Protein AF-A0A183J9X0-F1 (afdb_monomer)

Foldseek 3Di:
DPDDPPPDPDPSNVVQQVQCPPPPNPSDDDDPPQVVDPPDDLQCPVPSPDDDDDDDDDDDDDDPPDDDPDPDDDDDFDKDKDWDDDRPVRTDIDIDDTRDD

Structure (mmCIF, N/CA/C/O backbone):
data_AF-A0A183J9X0-F1
#
_entry.id   AF-A0A183J9X0-F1
#
loop_
_atom_site.group_PDB
_atom_site.id
_atom_site.type_symbol
_atom_site.label_atom_id
_atom_site.label_alt_id
_atom_site.label_comp_id
_atom_site.label_asym_id
_atom_site.label_entity_id
_atom_site.label_seq_id
_atom_site.pdbx_PDB_ins_code
_atom_site.Cartn_x
_atom_site.Cartn_y
_atom_site.Cartn_z
_atom_site.occupancy
_atom_site.B_iso_or_equiv
_atom_site.auth_seq_id
_atom_site.auth_comp_id
_atom_site.auth_asym_id
_atom_site.auth_atom_id
_atom_site.pdbx_PDB_model_num
ATOM 1 N N . MET A 1 1 ? -9.038 14.524 10.210 1.00 47.50 1 MET A N 1
ATOM 2 C CA . MET A 1 1 ? -8.850 14.911 8.796 1.00 47.50 1 MET A CA 1
ATOM 3 C C . MET A 1 1 ? -7.365 14.756 8.505 1.00 47.50 1 MET A C 1
ATOM 5 O O . MET A 1 1 ? -6.585 15.370 9.219 1.00 47.50 1 MET A O 1
ATOM 9 N N . LEU A 1 2 ? -6.955 13.863 7.598 1.00 54.50 2 LEU A N 1
ATOM 10 C CA . LEU A 1 2 ? -5.543 13.780 7.204 1.00 54.50 2 LEU A CA 1
ATOM 11 C C . LEU A 1 2 ? -5.290 14.955 6.258 1.00 54.50 2 LEU A C 1
ATOM 13 O O . LEU A 1 2 ? -5.761 14.946 5.125 1.00 54.50 2 LEU A O 1
ATOM 17 N N . LEU A 1 3 ? -4.648 16.006 6.763 1.00 56.50 3 LEU A N 1
ATOM 18 C CA . LEU A 1 3 ? -4.256 17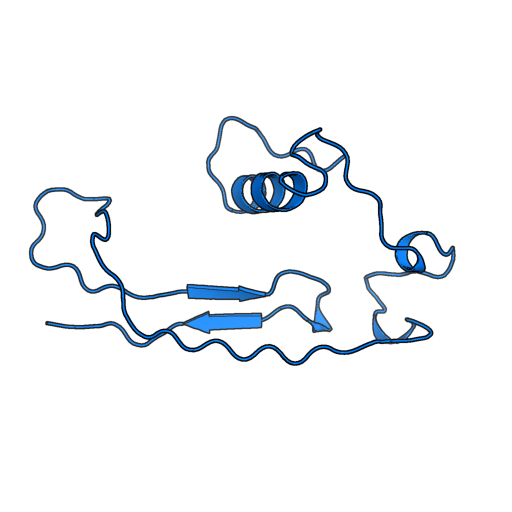.152 5.953 1.00 56.50 3 LEU A CA 1
ATOM 19 C C . LEU A 1 3 ? -2.959 16.784 5.234 1.00 56.50 3 LEU A C 1
ATOM 21 O O . LEU A 1 3 ? -1.892 16.774 5.840 1.00 56.50 3 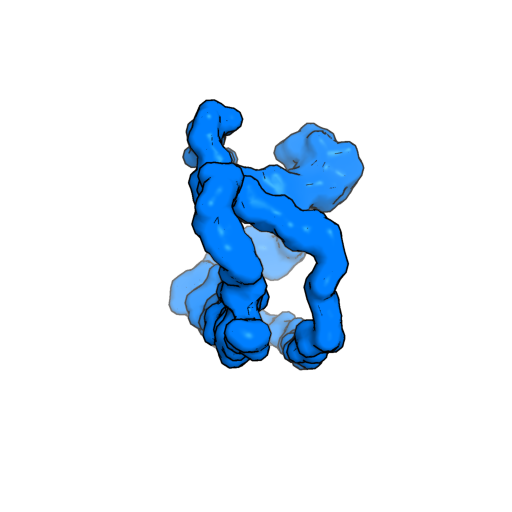LEU A O 1
ATOM 25 N N . ALA A 1 4 ? -3.064 16.445 3.954 1.00 61.47 4 ALA A N 1
ATOM 26 C CA . ALA A 1 4 ? -1.920 16.400 3.056 1.00 61.47 4 ALA A CA 1
ATOM 27 C C . ALA A 1 4 ? -1.964 17.667 2.189 1.00 61.47 4 ALA A C 1
ATOM 29 O O . ALA A 1 4 ? -3.028 18.048 1.696 1.00 61.47 4 ALA A O 1
ATOM 30 N N . ASN A 1 5 ? -0.830 18.350 2.025 1.00 58.84 5 ASN A N 1
ATOM 31 C CA . ASN A 1 5 ? -0.759 19.565 1.216 1.00 58.84 5 ASN A CA 1
ATOM 32 C C . ASN A 1 5 ? -1.016 19.219 -0.259 1.00 58.84 5 ASN A C 1
ATOM 34 O O . ASN A 1 5 ? -0.143 18.656 -0.912 1.00 58.84 5 ASN A O 1
ATOM 38 N N . GLY A 1 6 ? -2.190 19.596 -0.790 1.00 59.94 6 GLY A N 1
ATOM 39 C CA . GLY A 1 6 ? -2.675 19.339 -2.166 1.00 59.94 6 GLY A CA 1
ATOM 40 C C . GLY A 1 6 ? -1.732 19.709 -3.316 1.00 59.94 6 GLY A C 1
ATOM 41 O O . GLY A 1 6 ? -1.975 19.335 -4.458 1.00 59.94 6 GLY A O 1
ATOM 42 N N . LEU A 1 7 ? -0.672 20.457 -3.018 1.00 64.81 7 LEU A N 1
ATOM 43 C CA . LEU A 1 7 ? 0.263 21.033 -3.977 1.00 64.81 7 LEU A CA 1
ATOM 44 C C . LEU A 1 7 ? 1.496 20.152 -4.228 1.00 64.81 7 LEU A C 1
ATOM 46 O O . LEU A 1 7 ? 2.162 20.328 -5.245 1.00 64.81 7 LEU A O 1
ATOM 50 N N . PHE A 1 8 ? 1.802 19.198 -3.341 1.00 64.25 8 PHE A N 1
ATOM 51 C CA . PHE A 1 8 ? 2.960 18.315 -3.484 1.00 64.25 8 PHE A CA 1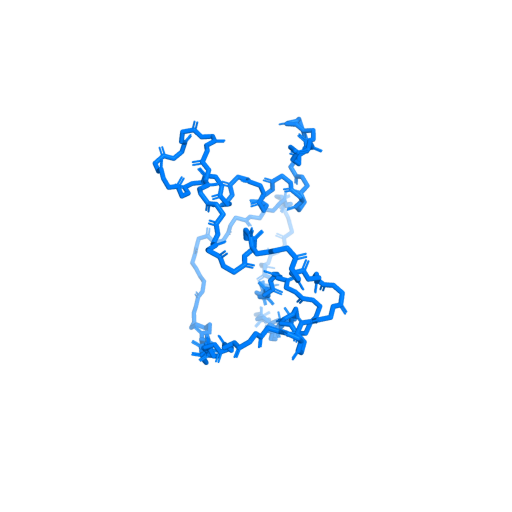
ATOM 52 C C . PHE A 1 8 ? 2.510 16.891 -3.813 1.00 64.25 8 PHE A C 1
ATOM 54 O O . PHE A 1 8 ? 1.717 16.289 -3.094 1.00 64.25 8 PHE A O 1
ATOM 61 N N . GLN A 1 9 ? 3.038 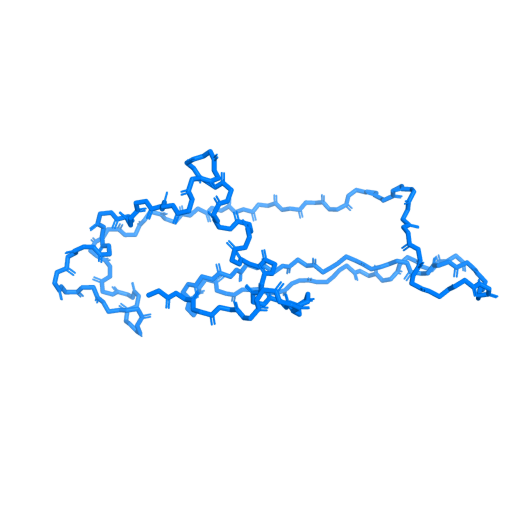16.332 -4.906 1.00 70.19 9 GLN A N 1
ATOM 62 C CA . GLN A 1 9 ? 2.818 14.930 -5.283 1.00 70.19 9 GLN A CA 1
ATOM 63 C C . GLN A 1 9 ? 3.707 13.984 -4.466 1.00 70.19 9 GLN A C 1
ATOM 65 O O . GLN A 1 9 ? 4.488 13.203 -5.012 1.00 70.19 9 GLN A O 1
ATOM 70 N N . ASP A 1 10 ? 3.616 14.081 -3.144 1.00 84.19 10 ASP A N 1
ATOM 71 C CA . ASP A 1 10 ? 4.306 13.177 -2.236 1.00 84.19 10 ASP A CA 1
ATOM 72 C C . ASP A 1 10 ? 3.526 11.861 -2.045 1.00 84.19 10 ASP A C 1
ATOM 74 O O . ASP A 1 10 ? 2.393 11.686 -2.508 1.00 84.19 10 ASP A O 1
ATOM 78 N N . LYS A 1 11 ? 4.161 10.896 -1.375 1.00 87.62 11 LYS A N 1
ATOM 79 C CA . LYS A 1 11 ? 3.562 9.587 -1.081 1.00 87.62 11 LYS A CA 1
ATOM 80 C C . LYS A 1 11 ? 2.258 9.720 -0.283 1.00 87.62 11 LYS A C 1
ATOM 82 O O . LYS A 1 11 ? 1.316 8.973 -0.530 1.00 87.62 11 LYS A O 1
ATOM 87 N N . TYR A 1 12 ? 2.177 10.674 0.645 1.00 87.25 12 TYR A N 1
ATOM 88 C CA . TYR A 1 12 ? 0.989 10.874 1.474 1.00 87.25 12 TYR A CA 1
ATOM 89 C C . TYR A 1 12 ? -0.202 11.358 0.647 1.00 87.25 12 TYR A C 1
ATOM 91 O O . TYR A 1 12 ? -1.311 10.860 0.835 1.00 87.25 12 TYR A O 1
ATOM 99 N N . MET A 1 13 ? 0.023 12.265 -0.305 1.00 89.81 13 MET A N 1
ATOM 100 C CA . MET A 1 13 ? -1.003 12.723 -1.235 1.00 89.81 13 MET A CA 1
ATOM 101 C C . MET A 1 13 ? -1.492 11.588 -2.136 1.00 89.81 13 MET A C 1
ATOM 103 O O . MET A 1 13 ? -2.698 11.435 -2.304 1.00 89.81 13 MET A O 1
ATOM 107 N N . GLN A 1 14 ? -0.585 10.758 -2.663 1.00 90.50 14 GLN A N 1
ATOM 108 C CA . GLN A 1 14 ? -0.952 9.597 -3.487 1.00 90.50 14 GLN A CA 1
ATOM 109 C C . GLN A 1 14 ? -1.832 8.608 -2.706 1.00 90.50 14 GLN A C 1
ATOM 111 O O . GLN A 1 14 ? -2.868 8.170 -3.207 1.00 90.50 14 GLN A O 1
ATOM 116 N N . LEU A 1 15 ? -1.472 8.313 -1.450 1.00 92.25 15 LEU A N 1
ATOM 117 C CA . LEU A 1 15 ? -2.273 7.461 -0.564 1.00 92.25 15 LEU A CA 1
ATOM 118 C C . LEU A 1 15 ? -3.634 8.087 -0.242 1.00 92.25 15 LEU A C 1
ATOM 120 O O . LEU A 1 15 ? -4.653 7.398 -0.257 1.00 92.25 15 LEU A O 1
ATOM 124 N N . ASN A 1 16 ? -3.665 9.391 0.032 1.00 91.81 16 ASN A N 1
ATOM 125 C CA . ASN A 1 16 ? -4.895 10.109 0.337 1.00 91.81 16 ASN A CA 1
ATOM 126 C C . ASN A 1 16 ? -5.853 10.114 -0.864 1.00 91.81 16 ASN A C 1
ATOM 128 O O . ASN A 1 16 ? -7.028 9.788 -0.710 1.00 91.81 16 ASN A O 1
ATOM 132 N N . GLN A 1 17 ? -5.339 10.412 -2.060 1.00 91.31 17 GLN A N 1
ATOM 133 C CA . GLN A 1 17 ? -6.093 10.346 -3.311 1.00 91.31 17 GLN A CA 1
ATOM 134 C C . GLN A 1 17 ? -6.639 8.936 -3.541 1.00 91.31 17 GLN A C 1
ATOM 136 O O . GLN A 1 17 ? -7.845 8.785 -3.700 1.00 91.31 17 GLN A O 1
ATOM 141 N N . GLY A 1 18 ? -5.790 7.903 -3.466 1.00 91.81 18 GLY A N 1
ATOM 142 C CA . GLY A 1 18 ? -6.211 6.509 -3.630 1.00 91.81 18 GLY A CA 1
ATOM 143 C C . GLY A 1 18 ? -7.300 6.088 -2.639 1.00 91.81 18 GLY A C 1
ATOM 144 O O . GLY A 1 18 ? -8.291 5.480 -3.035 1.00 91.81 18 GLY A O 1
ATOM 145 N N . ARG A 1 19 ? -7.174 6.475 -1.362 1.00 91.94 19 ARG A N 1
ATOM 146 C CA . ARG A 1 19 ? -8.181 6.194 -0.327 1.00 91.94 19 ARG A CA 1
ATOM 147 C C . ARG A 1 19 ? -9.527 6.844 -0.641 1.00 91.94 19 ARG A C 1
ATOM 149 O O . ARG A 1 19 ? -10.558 6.195 -0.493 1.00 91.94 19 ARG A O 1
ATOM 156 N N . PHE A 1 20 ? -9.525 8.112 -1.044 1.00 93.75 20 PHE A N 1
ATOM 157 C CA . PHE A 1 20 ? -10.750 8.867 -1.305 1.00 93.75 20 PHE A CA 1
ATOM 158 C C . PHE A 1 20 ? -11.371 8.603 -2.680 1.00 93.75 20 PHE A C 1
ATOM 160 O O . PHE A 1 20 ? -12.462 9.103 -2.919 1.00 93.75 20 PHE A O 1
ATOM 167 N N . LEU A 1 21 ? -10.759 7.779 -3.543 1.00 94.12 21 LEU A N 1
ATOM 168 C CA . LEU A 1 21 ? -11.449 7.212 -4.714 1.00 94.12 21 LEU A CA 1
ATOM 169 C C . LEU A 1 21 ? -12.603 6.284 -4.307 1.00 94.12 21 LEU A C 1
ATOM 171 O O . LEU A 1 21 ? -13.563 6.124 -5.064 1.00 94.12 21 LEU A O 1
ATOM 175 N N . ALA A 1 22 ? -12.535 5.688 -3.112 1.00 92.69 22 ALA A N 1
ATOM 176 C CA . ALA A 1 22 ? -13.655 4.946 -2.554 1.00 92.69 22 ALA A CA 1
ATOM 177 C C . ALA A 1 22 ? -14.882 5.858 -2.383 1.00 92.69 22 ALA A C 1
ATOM 179 O O . ALA A 1 22 ? -14.761 7.071 -2.221 1.00 92.69 22 ALA A O 1
ATOM 180 N N . ASN A 1 23 ? -16.076 5.260 -2.407 1.00 93.19 23 ASN A N 1
ATOM 181 C CA . ASN A 1 23 ? -17.341 5.995 -2.314 1.00 93.19 23 ASN A CA 1
ATOM 182 C C . ASN A 1 23 ? -17.504 7.078 -3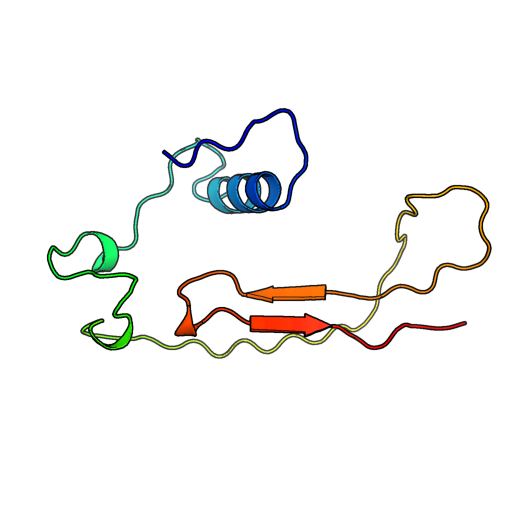.407 1.00 93.19 23 ASN A C 1
ATOM 184 O O . ASN A 1 23 ? -18.055 8.153 -3.173 1.00 93.19 23 ASN A O 1
ATOM 188 N N . GLY A 1 24 ? -16.978 6.809 -4.607 1.00 92.94 24 GLY A N 1
ATOM 189 C CA . GLY A 1 24 ? -17.160 7.668 -5.777 1.00 92.94 24 GLY A CA 1
ATOM 190 C C . GLY A 1 24 ? -16.399 8.994 -5.737 1.00 92.94 24 GLY A C 1
ATOM 191 O O . GLY A 1 24 ? -16.783 9.916 -6.450 1.00 92.94 24 GLY A O 1
ATOM 192 N N . GLY A 1 25 ? -15.347 9.135 -4.924 1.00 92.94 25 GLY A N 1
ATOM 193 C CA . GLY A 1 25 ? -14.554 10.368 -4.937 1.00 92.94 25 GLY A CA 1
ATOM 194 C C . GLY A 1 25 ? -15.149 11.529 -4.139 1.00 92.94 25 GLY A C 1
ATOM 195 O O . GLY A 1 25 ? -14.650 12.645 -4.245 1.00 92.94 25 GLY A O 1
ATOM 196 N N . CYS A 1 26 ? -16.204 11.315 -3.344 1.00 92.88 26 CYS A N 1
ATOM 197 C CA . CYS A 1 26 ? -16.961 12.405 -2.709 1.00 92.88 26 CYS A CA 1
ATOM 198 C C . CYS A 1 26 ? -16.239 13.102 -1.537 1.00 92.88 26 CYS A C 1
ATOM 200 O O . CYS A 1 26 ? -16.793 14.010 -0.922 1.00 92.88 26 CYS A O 1
ATOM 202 N N . GLY A 1 27 ? -15.024 12.663 -1.192 1.00 91.81 27 GLY A N 1
ATOM 203 C CA . GLY A 1 27 ? -14.254 13.182 -0.057 1.00 91.81 27 GLY A CA 1
ATOM 204 C C . GLY A 1 27 ? -14.615 12.562 1.297 1.00 91.81 27 GLY A C 1
ATOM 205 O O . GLY A 1 27 ? -14.005 12.914 2.306 1.00 91.81 27 GLY A O 1
ATOM 206 N N . TYR A 1 28 ? -15.548 11.603 1.336 1.00 93.62 28 TYR A N 1
ATOM 207 C CA . TYR A 1 28 ? -15.956 10.902 2.555 1.00 93.62 28 TYR A CA 1
ATOM 208 C C . TYR A 1 28 ? -15.905 9.384 2.373 1.00 93.62 28 TYR A C 1
ATOM 210 O O . TYR A 1 28 ? -16.535 8.826 1.478 1.00 93.62 28 TYR A O 1
ATOM 218 N N . VAL A 1 29 ? -15.191 8.710 3.276 1.00 94.81 29 VAL A N 1
ATOM 219 C CA . VAL A 1 29 ? -15.097 7.245 3.343 1.00 94.81 29 VAL A CA 1
ATOM 220 C C . VAL A 1 29 ? -15.500 6.809 4.744 1.00 94.81 29 VAL A C 1
ATOM 222 O O . VAL A 1 29 ? -14.923 7.278 5.730 1.00 94.81 29 VAL A O 1
ATOM 225 N N . LEU A 1 30 ? -16.494 5.924 4.832 1.00 94.38 30 LEU A N 1
ATOM 226 C CA . LEU A 1 30 ? -16.952 5.365 6.100 1.00 94.38 30 LEU A CA 1
ATOM 227 C C . LEU A 1 30 ? -15.820 4.559 6.754 1.00 94.38 30 LEU A C 1
ATOM 229 O O . LEU A 1 30 ? -15.126 3.787 6.091 1.00 94.38 30 LEU A O 1
ATOM 233 N N . LYS A 1 31 ? -15.616 4.749 8.061 1.00 92.38 31 LYS A N 1
ATOM 234 C CA . LYS A 1 31 ? -14.665 3.931 8.822 1.00 92.38 31 LYS A CA 1
ATOM 235 C C . LYS A 1 31 ? -15.217 2.503 8.969 1.00 92.38 31 LYS A C 1
ATOM 237 O O . LYS A 1 31 ? -16.414 2.371 9.215 1.00 92.38 31 LYS A O 1
ATOM 242 N N . PRO A 1 32 ? -14.374 1.460 8.875 1.00 89.62 32 PRO A N 1
ATOM 243 C CA . PRO A 1 32 ? -14.768 0.102 9.238 1.00 89.62 32 PRO A CA 1
ATOM 244 C C . PRO A 1 32 ? -15.345 0.036 10.655 1.00 89.62 32 PRO A C 1
ATOM 246 O O . PRO A 1 32 ? -14.893 0.767 11.537 1.00 89.62 32 PRO A O 1
ATOM 249 N N . GLU A 1 33 ? -16.294 -0.870 10.882 1.00 88.94 33 GLU A N 1
ATOM 250 C CA . GLU A 1 33 ? -17.022 -0.997 12.153 1.00 88.94 33 GLU A CA 1
ATOM 251 C C . GLU A 1 33 ? -16.092 -1.198 13.358 1.00 88.94 33 GLU A C 1
ATOM 253 O O . GLU A 1 33 ? -16.245 -0.525 14.374 1.00 88.94 33 GLU A O 1
ATOM 258 N N . PHE A 1 34 ? -15.054 -2.029 13.224 1.00 85.19 34 PHE A N 1
ATOM 259 C CA . PHE A 1 34 ? -14.088 -2.261 14.303 1.00 85.19 34 PHE A CA 1
ATOM 260 C C . PHE A 1 34 ? -13.327 -0.989 14.718 1.00 85.19 34 PHE A C 1
ATOM 262 O O . PHE A 1 34 ? -12.940 -0.865 15.870 1.00 85.19 34 PHE A O 1
ATOM 269 N N . MET A 1 35 ? -13.144 -0.013 13.817 1.00 88.75 35 MET A N 1
ATOM 270 C CA . MET A 1 35 ? -12.504 1.274 14.139 1.00 88.75 35 MET A CA 1
ATOM 271 C C . MET A 1 35 ? -13.448 2.257 14.848 1.00 88.75 35 MET A C 1
ATOM 273 O O . MET A 1 35 ? -13.043 3.378 15.175 1.00 88.75 35 MET A O 1
ATOM 277 N N . LEU A 1 36 ? -14.727 1.902 14.990 1.00 89.75 36 LEU A N 1
ATOM 278 C CA . LEU A 1 36 ? -15.727 2.672 15.729 1.00 89.75 36 LEU A CA 1
ATOM 279 C C . LEU A 1 36 ? -15.886 2.172 17.171 1.00 89.75 36 LEU A C 1
ATOM 281 O O . LEU A 1 36 ? -16.532 2.851 17.963 1.00 89.75 36 LEU A O 1
ATOM 285 N N . GLN A 1 37 ? -15.299 1.021 17.514 1.00 87.88 37 GLN A N 1
ATOM 286 C CA . GLN A 1 37 ? -15.343 0.456 18.862 1.00 87.88 37 GLN A CA 1
ATOM 287 C C . GLN A 1 37 ? -14.390 1.205 19.808 1.00 87.88 37 GLN A C 1
ATOM 289 O O . GLN A 1 37 ? -13.285 1.581 19.418 1.00 87.88 37 GLN A O 1
ATOM 294 N N . GLU A 1 38 ? -14.795 1.403 21.066 1.00 87.25 38 GLU A N 1
ATOM 295 C CA . GLU A 1 38 ? -14.020 2.174 22.060 1.00 87.25 38 GLU A CA 1
ATOM 296 C C . GLU A 1 38 ? -12.676 1.532 22.426 1.00 87.25 38 GLU A C 1
ATOM 298 O O . GLU A 1 38 ? -11.729 2.219 22.799 1.00 87.25 38 GLU A O 1
ATOM 303 N N . ASN A 1 39 ? -12.580 0.210 22.305 1.00 85.62 39 ASN A N 1
ATOM 304 C CA . ASN A 1 39 ? -11.380 -0.564 22.605 1.00 85.62 39 ASN A CA 1
ATOM 305 C C . ASN A 1 39 ? -10.402 -0.664 21.421 1.00 85.62 39 ASN A C 1
ATOM 307 O O . ASN A 1 39 ? -9.380 -1.343 21.540 1.00 85.62 39 ASN A O 1
ATOM 311 N N . TYR A 1 40 ? -10.696 -0.029 20.281 1.00 85.19 40 TYR A N 1
ATOM 312 C CA . TYR A 1 40 ? -9.803 -0.051 19.129 1.00 85.19 40 TYR A CA 1
ATOM 313 C C . TYR A 1 40 ? -8.543 0.784 19.384 1.00 85.19 40 TYR A C 1
ATOM 315 O O . TYR A 1 40 ? -8.592 2.010 19.481 1.00 85.19 40 TYR A O 1
ATOM 323 N N . ASP A 1 41 ? -7.393 0.111 19.413 1.00 86.94 41 ASP A N 1
ATOM 324 C CA . ASP A 1 41 ? -6.075 0.729 19.530 1.00 86.94 41 ASP A CA 1
ATOM 325 C C . ASP A 1 41 ? -5.190 0.283 18.348 1.00 86.94 41 ASP A C 1
ATOM 327 O O . ASP A 1 41 ? -4.781 -0.881 18.290 1.00 86.94 41 ASP A O 1
ATOM 331 N N . PRO A 1 42 ? -4.853 1.178 17.396 1.00 85.94 42 PRO A N 1
ATOM 332 C CA . PRO A 1 42 ? -4.026 0.830 16.239 1.00 85.94 42 PRO A CA 1
ATOM 333 C C . PRO A 1 42 ? -2.589 0.431 16.617 1.00 85.94 42 PRO A C 1
ATOM 335 O O . PRO A 1 42 ? -1.891 -0.167 15.799 1.00 85.94 42 PRO A O 1
ATOM 338 N N . SER A 1 43 ? -2.135 0.742 17.838 1.00 85.31 43 SER A N 1
ATOM 339 C CA . SER A 1 43 ? -0.841 0.285 18.359 1.00 85.31 43 SER A CA 1
ATOM 340 C C . SER A 1 43 ? -0.890 -1.143 18.915 1.00 85.31 43 SER A C 1
ATOM 342 O O . SER A 1 43 ? 0.155 -1.774 19.078 1.00 85.31 43 SER A O 1
ATOM 344 N N . LYS A 1 44 ? -2.095 -1.685 19.149 1.00 82.81 44 LYS A N 1
ATOM 345 C CA . LYS A 1 44 ? -2.338 -3.032 19.688 1.00 82.81 44 LYS A CA 1
ATOM 346 C C . LYS A 1 44 ? -3.233 -3.851 18.750 1.00 82.81 44 LYS A C 1
ATOM 348 O O . LYS A 1 44 ? -4.313 -4.286 19.147 1.00 82.81 44 LYS A O 1
ATOM 353 N N . PRO A 1 45 ? -2.784 -4.139 17.517 1.00 71.31 45 PRO A N 1
ATOM 354 C CA . PRO A 1 45 ? -3.593 -4.845 16.519 1.00 71.31 45 PRO A CA 1
ATOM 355 C C . PRO A 1 45 ? -4.012 -6.261 16.953 1.00 71.31 45 PRO A C 1
ATOM 357 O O . PRO A 1 45 ? -5.035 -6.766 16.506 1.00 71.31 45 PRO A O 1
ATOM 360 N N . GLN A 1 46 ? -3.273 -6.887 17.876 1.00 66.75 46 GLN A N 1
ATOM 361 C CA . GLN A 1 46 ? -3.609 -8.193 18.462 1.00 66.75 46 GLN A CA 1
ATOM 362 C C . GLN A 1 46 ? -4.880 -8.164 19.331 1.00 66.75 46 GLN A C 1
ATOM 364 O O . GLN A 1 46 ? -5.445 -9.215 19.611 1.00 66.75 46 GLN A O 1
ATOM 369 N N . ALA A 1 47 ? -5.328 -6.979 19.759 1.00 67.25 47 ALA A N 1
ATOM 370 C CA . ALA A 1 47 ? -6.556 -6.796 20.531 1.00 67.25 47 ALA A CA 1
ATOM 371 C C . ALA A 1 47 ? -7.818 -6.718 19.649 1.00 67.25 47 ALA A C 1
ATOM 373 O O . ALA A 1 47 ? -8.920 -6.566 20.176 1.00 67.25 47 ALA A O 1
ATOM 374 N N . LEU A 1 48 ? -7.681 -6.815 18.318 1.00 71.88 48 LEU A N 1
ATOM 375 C CA . LEU A 1 48 ? -8.826 -6.922 17.418 1.00 71.88 48 LEU A CA 1
ATOM 376 C C . LEU A 1 48 ? -9.582 -8.217 17.728 1.00 71.88 48 LEU A C 1
ATOM 378 O O . LEU A 1 48 ? -9.058 -9.310 17.543 1.00 71.88 48 LEU A O 1
ATOM 382 N N . ALA A 1 49 ? -10.824 -8.083 18.192 1.00 65.62 49 ALA A N 1
ATOM 383 C CA . ALA A 1 49 ? -11.620 -9.200 18.700 1.00 65.62 49 ALA A CA 1
ATOM 384 C C . ALA A 1 49 ? -11.924 -10.288 17.651 1.00 65.62 49 ALA A C 1
ATOM 386 O O . ALA A 1 49 ? -12.229 -11.419 18.019 1.00 65.62 49 ALA A O 1
ATOM 387 N N . ASN A 1 50 ? -11.861 -9.960 16.357 1.00 71.88 50 ASN A N 1
ATOM 388 C CA . ASN A 1 50 ? -12.144 -10.897 15.272 1.00 71.88 50 ASN A CA 1
ATOM 389 C C . ASN A 1 50 ? -11.333 -10.545 14.008 1.00 71.88 50 ASN A C 1
ATOM 391 O O . ASN A 1 50 ? -11.850 -9.872 13.110 1.00 71.88 50 ASN A O 1
ATOM 395 N N . PRO A 1 51 ? -10.041 -10.914 13.938 1.00 75.12 51 PRO A N 1
ATOM 396 C CA . PRO A 1 51 ? -9.246 -10.671 12.745 1.00 75.12 51 PRO A CA 1
ATOM 397 C C . PRO A 1 51 ? -9.721 -11.595 11.617 1.00 75.12 51 PRO A C 1
ATOM 399 O O . PRO A 1 51 ? -9.750 -12.812 11.774 1.00 75.12 51 PRO A O 1
ATOM 402 N N . ASN A 1 52 ? -10.056 -11.017 10.461 1.00 83.94 52 ASN A N 1
ATOM 403 C CA . ASN A 1 52 ? -10.321 -11.760 9.229 1.00 83.94 52 ASN A CA 1
ATOM 404 C C . ASN A 1 52 ? -9.124 -11.589 8.275 1.00 83.94 52 ASN A C 1
ATOM 406 O O . ASN A 1 52 ? -9.119 -10.647 7.474 1.00 83.94 52 ASN A O 1
ATOM 410 N N . PRO A 1 53 ? -8.058 -12.402 8.412 1.00 87.81 53 PRO A N 1
ATOM 411 C CA . PRO A 1 53 ? -6.851 -12.238 7.616 1.00 87.81 53 PRO A CA 1
ATOM 412 C C . PRO A 1 53 ? -7.117 -12.548 6.141 1.00 87.81 53 PRO A C 1
ATOM 414 O O . PRO A 1 53 ? -7.818 -13.499 5.801 1.00 87.81 53 PRO A O 1
ATOM 417 N N . VAL A 1 54 ? -6.495 -11.770 5.257 1.00 91.69 54 VAL A N 1
ATOM 418 C CA . VAL A 1 54 ? -6.554 -11.968 3.805 1.00 91.69 54 VAL A CA 1
ATOM 419 C C . VAL A 1 54 ? -5.154 -12.281 3.291 1.00 91.69 54 VAL A C 1
ATOM 421 O O . VAL A 1 54 ? -4.195 -11.587 3.624 1.00 91.69 54 VAL A O 1
ATOM 424 N N . ILE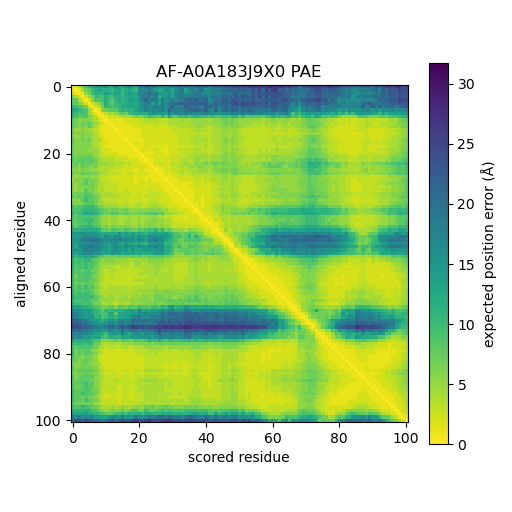 A 1 55 ? -5.037 -13.316 2.457 1.00 93.94 55 ILE A N 1
ATOM 425 C CA . ILE A 1 55 ? -3.798 -13.641 1.745 1.00 93.94 55 ILE A CA 1
ATOM 426 C C . ILE A 1 55 ? -3.851 -12.977 0.371 1.00 93.94 55 ILE A C 1
ATOM 428 O O . ILE A 1 55 ? -4.760 -13.238 -0.414 1.00 93.94 55 ILE A O 1
ATOM 432 N N . LEU A 1 56 ? -2.865 -12.129 0.084 1.00 95.00 56 LEU A N 1
ATOM 433 C CA . LEU A 1 56 ? -2.715 -11.453 -1.200 1.00 95.00 56 LEU A CA 1
ATOM 434 C C . LEU A 1 56 ? -1.459 -11.966 -1.912 1.00 95.00 56 LEU A C 1
ATOM 436 O O . LEU A 1 56 ? -0.347 -11.806 -1.411 1.00 95.00 56 LEU A O 1
ATOM 440 N N . THR A 1 57 ? -1.636 -12.555 -3.094 1.00 96.44 57 THR A N 1
ATOM 441 C CA . THR A 1 57 ? -0.541 -12.972 -3.981 1.00 96.44 57 THR A CA 1
ATOM 442 C C . THR A 1 57 ? -0.490 -12.034 -5.181 1.00 96.44 57 THR A C 1
ATOM 444 O O . THR A 1 57 ? -1.493 -11.856 -5.867 1.00 96.44 57 THR A O 1
ATOM 447 N N . ILE A 1 58 ? 0.670 -11.421 -5.427 1.00 95.94 58 ILE A N 1
ATOM 448 C CA . ILE A 1 58 ? 0.887 -10.481 -6.534 1.00 95.94 58 ILE A CA 1
ATOM 449 C C . ILE A 1 58 ? 2.027 -11.010 -7.400 1.00 95.94 58 ILE A C 1
ATOM 451 O O . ILE A 1 58 ? 3.136 -11.210 -6.908 1.00 95.94 58 ILE A O 1
ATOM 455 N N . GLU A 1 59 ? 1.761 -11.185 -8.692 1.00 96.19 59 GLU A N 1
ATOM 456 C CA . GLU A 1 59 ? 2.757 -11.552 -9.696 1.00 96.19 59 GLU A CA 1
ATOM 457 C C . GLU A 1 59 ? 2.927 -10.406 -10.698 1.00 96.19 59 GLU A C 1
ATOM 459 O O . GLU A 1 59 ? 1.967 -9.952 -11.325 1.00 96.19 59 GLU A O 1
ATOM 464 N N . ILE A 1 60 ? 4.160 -9.918 -10.848 1.00 95.81 60 ILE A N 1
ATOM 465 C CA . ILE A 1 60 ? 4.489 -8.882 -11.829 1.00 95.81 60 ILE A CA 1
ATOM 466 C C . ILE A 1 60 ? 4.926 -9.561 -13.123 1.00 95.81 60 ILE A C 1
ATOM 468 O O . ILE A 1 60 ? 6.040 -10.067 -13.220 1.00 95.81 60 ILE A O 1
ATOM 472 N N . ILE A 1 61 ? 4.046 -9.540 -14.123 1.00 94.88 61 ILE A N 1
ATOM 473 C CA . ILE A 1 61 ? 4.270 -10.232 -15.398 1.00 94.88 61 ILE A CA 1
ATOM 474 C C . ILE A 1 61 ? 5.092 -9.363 -16.360 1.00 94.88 61 ILE A C 1
ATOM 476 O O . ILE A 1 61 ? 6.114 -9.793 -16.888 1.00 94.88 61 ILE A O 1
ATOM 480 N N . ALA A 1 62 ? 4.641 -8.130 -16.622 1.00 92.56 62 ALA A N 1
ATOM 481 C CA . ALA A 1 62 ? 5.271 -7.234 -17.592 1.00 92.56 62 ALA A CA 1
ATOM 482 C C . ALA A 1 62 ? 4.874 -5.764 -17.377 1.00 92.56 62 ALA A C 1
ATOM 484 O O . ALA A 1 62 ? 3.850 -5.461 -16.768 1.00 92.56 62 ALA A O 1
ATOM 485 N N . GLY A 1 63 ? 5.654 -4.846 -17.956 1.00 90.31 63 GLY A N 1
ATOM 486 C CA . GLY A 1 63 ? 5.332 -3.420 -18.059 1.00 90.31 63 GLY A CA 1
ATOM 487 C C . GLY A 1 63 ? 5.454 -2.931 -19.504 1.00 90.31 63 GLY A C 1
ATOM 488 O O . GLY A 1 63 ? 6.363 -3.335 -20.228 1.00 90.31 63 GLY A O 1
ATOM 489 N N . ARG A 1 64 ? 4.539 -2.061 -19.947 1.00 90.69 64 ARG A N 1
ATOM 490 C CA . ARG A 1 64 ? 4.519 -1.489 -21.307 1.00 90.69 64 ARG A CA 1
ATOM 491 C C . ARG A 1 64 ? 4.336 0.024 -21.243 1.00 90.69 64 ARG A C 1
ATOM 493 O O . ARG A 1 64 ? 3.725 0.523 -20.308 1.00 90.69 64 ARG A O 1
ATOM 500 N N . HIS A 1 65 ? 4.861 0.737 -22.242 1.00 88.06 65 HIS A N 1
ATOM 501 C CA . HIS A 1 65 ? 4.753 2.201 -22.362 1.00 88.06 65 HIS A CA 1
ATOM 502 C C . HIS A 1 65 ? 5.168 2.973 -21.094 1.00 88.06 65 HIS A C 1
ATOM 504 O O . HIS A 1 65 ? 4.596 4.013 -20.776 1.00 88.06 65 HIS A O 1
ATOM 510 N N . LEU A 1 66 ? 6.169 2.467 -20.367 1.00 86.31 66 LEU A N 1
ATOM 511 C CA . LEU A 1 66 ? 6.639 3.088 -19.131 1.00 86.31 66 LEU A CA 1
ATOM 512 C C . LEU A 1 66 ? 7.210 4.479 -19.429 1.00 86.31 66 LEU A C 1
ATOM 514 O O . LEU A 1 66 ? 8.140 4.626 -20.228 1.00 86.31 66 LEU A O 1
ATOM 518 N N . SER A 1 67 ? 6.641 5.500 -18.790 1.00 82.12 67 SER A N 1
ATOM 519 C CA . SER A 1 67 ? 7.109 6.873 -18.926 1.00 82.12 67 SER A CA 1
ATOM 520 C C . SER A 1 67 ? 8.433 7.052 -18.187 1.00 82.12 67 SER A C 1
ATOM 522 O O . SER A 1 67 ? 8.669 6.485 -17.119 1.00 82.12 67 SER A O 1
ATOM 524 N N . ARG A 1 68 ? 9.331 7.851 -18.766 1.00 73.50 68 ARG A N 1
ATOM 525 C CA . ARG A 1 68 ? 10.608 8.176 -18.137 1.00 73.50 68 ARG A CA 1
ATOM 526 C C . ARG A 1 68 ? 10.589 9.602 -17.617 1.00 73.50 68 ARG A C 1
ATOM 528 O O . ARG A 1 68 ? 10.207 10.514 -18.344 1.00 73.50 68 ARG A O 1
ATOM 535 N N . LYS A 1 69 ? 11.072 9.787 -16.386 1.00 69.38 69 LYS A N 1
ATOM 536 C CA . LYS A 1 69 ? 11.253 11.117 -15.788 1.00 69.38 69 LYS A CA 1
ATOM 537 C C . LYS A 1 69 ? 12.351 11.934 -16.491 1.00 69.38 69 LYS A C 1
ATOM 539 O O . LYS A 1 69 ? 12.183 13.131 -16.672 1.00 69.38 69 LYS A O 1
ATOM 544 N N . GLU A 1 70 ? 13.432 11.295 -16.948 1.00 74.19 70 GLU A N 1
ATOM 545 C CA . GLU A 1 70 ? 14.562 11.954 -17.624 1.00 74.19 70 GLU A CA 1
ATOM 546 C C . GLU A 1 70 ? 14.605 11.649 -19.130 1.00 74.19 70 GLU A C 1
ATOM 548 O O . GLU A 1 70 ? 14.939 10.537 -19.543 1.00 74.19 70 GLU A O 1
ATOM 553 N N . LYS A 1 71 ? 14.302 12.639 -19.974 1.00 66.69 71 LYS A N 1
ATOM 554 C CA . LYS A 1 71 ? 14.450 12.518 -21.433 1.00 66.69 71 LYS A CA 1
ATOM 555 C C . LYS A 1 71 ? 15.947 12.525 -21.795 1.00 66.69 71 LYS A C 1
ATOM 557 O 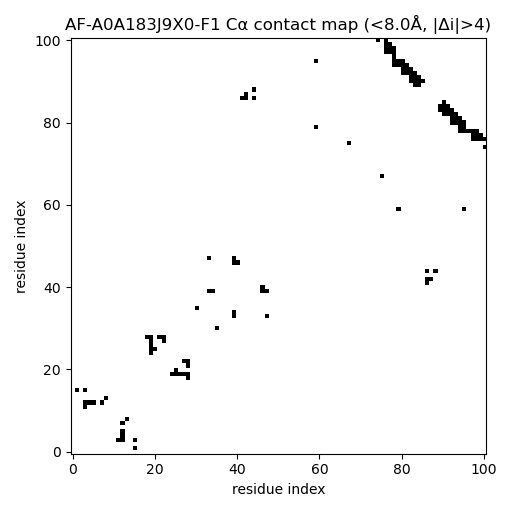O . LYS A 1 71 ? 16.651 13.444 -21.400 1.00 66.69 71 LYS A O 1
ATOM 562 N N . GLY A 1 72 ? 16.435 11.522 -22.536 1.00 68.00 72 GLY A N 1
ATOM 563 C CA . GLY A 1 72 ? 17.784 11.536 -23.141 1.00 68.00 72 GLY A CA 1
ATOM 564 C C . GLY A 1 72 ? 18.823 10.538 -22.605 1.00 68.00 72 GLY A C 1
ATOM 565 O O . GLY A 1 72 ? 19.865 10.379 -23.230 1.00 68.00 72 GLY A O 1
ATOM 566 N N . LYS A 1 73 ? 18.566 9.814 -21.506 1.00 66.31 73 LYS A N 1
ATOM 567 C CA . LYS A 1 73 ? 19.389 8.638 -21.131 1.00 66.31 73 LYS A CA 1
ATOM 568 C C . LYS A 1 73 ? 18.978 7.412 -21.971 1.00 66.31 73 LYS A C 1
ATOM 570 O O . LYS A 1 73 ? 17.888 7.435 -22.531 1.00 66.31 73 LYS A O 1
ATOM 575 N N . GLY A 1 74 ? 19.812 6.368 -22.060 1.00 70.19 74 GLY A N 1
ATOM 576 C CA . GLY A 1 74 ? 19.659 5.163 -22.914 1.00 70.19 74 GLY A CA 1
ATOM 577 C C . GLY A 1 74 ? 18.394 4.312 -22.694 1.00 70.19 74 GLY A C 1
ATOM 578 O O . GLY A 1 74 ? 17.299 4.845 -22.604 1.00 70.19 74 GLY A O 1
ATOM 579 N N . ILE A 1 75 ? 18.462 2.982 -22.643 1.00 73.50 75 ILE A N 1
ATOM 580 C CA . ILE A 1 75 ? 17.276 2.147 -22.340 1.00 73.50 75 ILE A CA 1
ATOM 581 C C . ILE A 1 75 ? 16.939 2.254 -20.837 1.00 73.50 75 ILE A C 1
ATOM 583 O O . ILE A 1 75 ? 17.825 2.471 -20.017 1.00 73.50 75 ILE A O 1
ATOM 587 N N . ALA A 1 76 ? 15.653 2.190 -20.476 1.00 74.75 76 ALA A N 1
ATOM 588 C CA . ALA A 1 76 ? 15.232 2.220 -19.075 1.00 74.75 76 ALA A CA 1
ATOM 589 C C . ALA A 1 76 ? 15.411 0.828 -18.471 1.00 74.75 76 ALA A C 1
ATOM 591 O O . ALA A 1 76 ? 15.050 -0.150 -19.121 1.00 74.75 76 ALA A O 1
ATOM 592 N N . SER A 1 77 ? 15.879 0.767 -17.227 1.00 85.06 77 SER A N 1
ATOM 593 C CA . SER A 1 77 ? 15.953 -0.468 -16.445 1.00 85.06 77 SER A CA 1
ATOM 594 C C . SER A 1 77 ? 14.850 -0.440 -15.384 1.00 85.06 77 SER A C 1
ATOM 596 O O . SER A 1 77 ? 15.084 0.055 -14.279 1.00 85.06 77 SER A O 1
ATOM 598 N N . PRO A 1 78 ? 13.606 -0.822 -15.729 1.00 89.44 78 PRO A N 1
ATOM 599 C CA . PRO A 1 78 ? 12.479 -0.672 -14.826 1.00 89.44 78 PRO A CA 1
ATOM 600 C C . PRO A 1 78 ? 12.577 -1.635 -13.641 1.00 89.44 78 PRO A C 1
ATOM 602 O O . PRO A 1 78 ? 13.093 -2.749 -13.744 1.00 89.44 78 PRO A O 1
ATOM 605 N N . VAL A 1 79 ? 12.017 -1.175 -12.529 1.00 92.31 79 VAL A N 1
ATOM 606 C CA . VAL A 1 79 ? 11.803 -1.912 -11.285 1.00 92.31 79 VAL A CA 1
ATOM 607 C C . VAL A 1 79 ? 10.378 -1.610 -10.836 1.00 92.31 79 VAL A C 1
ATOM 609 O O . VAL A 1 79 ? 9.892 -0.496 -11.056 1.00 92.31 79 VAL A O 1
ATOM 612 N N . VAL A 1 80 ? 9.713 -2.583 -10.218 1.00 94.94 80 VAL A N 1
ATOM 613 C CA . VAL A 1 80 ? 8.405 -2.389 -9.593 1.00 94.94 80 VAL A CA 1
ATOM 614 C C . VAL A 1 80 ? 8.548 -2.508 -8.081 1.00 94.94 80 VAL A C 1
ATOM 616 O O . VAL A 1 80 ? 9.050 -3.515 -7.578 1.00 94.94 80 VAL A O 1
ATOM 619 N N . ASP A 1 81 ? 8.088 -1.472 -7.384 1.00 95.62 81 ASP A N 1
ATOM 620 C CA . ASP A 1 81 ? 7.928 -1.442 -5.933 1.00 95.62 81 ASP A CA 1
ATOM 621 C C . ASP A 1 81 ? 6.471 -1.731 -5.576 1.00 95.62 81 ASP A C 1
ATOM 623 O O . ASP A 1 81 ? 5.553 -1.164 -6.170 1.00 95.62 81 ASP A O 1
ATOM 627 N N . ILE A 1 82 ? 6.264 -2.612 -4.602 1.00 96.88 82 ILE A N 1
ATOM 628 C CA . ILE A 1 82 ? 4.951 -3.006 -4.095 1.00 96.88 82 ILE A CA 1
ATOM 629 C C . ILE A 1 82 ? 4.954 -2.745 -2.596 1.00 96.88 82 ILE A C 1
ATOM 631 O O . ILE A 1 82 ? 5.788 -3.289 -1.878 1.00 96.88 82 ILE A O 1
ATOM 635 N N . GLU A 1 83 ? 4.013 -1.947 -2.108 1.00 96.19 83 GLU A N 1
ATOM 636 C CA . GLU A 1 83 ? 3.889 -1.641 -0.685 1.00 96.19 83 GLU A CA 1
ATOM 637 C C . GLU A 1 83 ? 2.465 -1.908 -0.197 1.00 96.19 83 GLU A C 1
ATOM 639 O O . GLU A 1 83 ? 1.491 -1.423 -0.773 1.00 96.19 83 GLU A O 1
ATOM 644 N N . VAL A 1 84 ? 2.352 -2.653 0.900 1.00 95.94 84 VAL A N 1
ATOM 645 C CA . VAL A 1 84 ? 1.130 -2.783 1.692 1.00 95.94 84 VAL A CA 1
ATOM 646 C C . VAL A 1 84 ? 1.214 -1.756 2.814 1.00 95.94 84 VAL A C 1
ATOM 648 O O . VAL A 1 84 ? 2.150 -1.789 3.613 1.00 95.94 84 VAL A O 1
ATOM 651 N N . ILE A 1 85 ? 0.250 -0.837 2.865 1.00 94.12 85 ILE A N 1
ATOM 652 C CA . ILE A 1 85 ? 0.168 0.228 3.871 1.00 94.12 85 ILE A CA 1
ATOM 653 C C . ILE A 1 85 ? -1.074 -0.017 4.728 1.00 94.12 85 ILE A C 1
ATOM 655 O O . ILE A 1 85 ? -2.183 -0.104 4.204 1.00 94.12 85 ILE A O 1
ATOM 659 N N . GLY A 1 86 ? -0.899 -0.104 6.043 1.00 90.88 86 GLY A N 1
ATOM 660 C CA . GLY A 1 86 ? -1.982 -0.405 6.975 1.00 90.88 86 GLY A CA 1
ATOM 661 C C . GLY A 1 86 ? -1.513 -0.310 8.420 1.00 90.88 86 GLY A C 1
ATOM 662 O O . GLY A 1 86 ? -0.729 0.576 8.764 1.00 90.88 86 GLY A O 1
ATOM 663 N N . LEU A 1 87 ? -1.974 -1.230 9.267 1.00 88.94 87 LEU A N 1
ATOM 664 C CA . LEU A 1 87 ? -1.432 -1.369 10.617 1.00 88.94 87 LEU A CA 1
ATOM 665 C C . LEU A 1 87 ? 0.059 -1.759 10.555 1.00 88.94 87 LEU A C 1
ATOM 667 O O . LEU A 1 87 ? 0.512 -2.337 9.557 1.00 88.94 87 LEU A O 1
ATOM 671 N N . PRO A 1 88 ? 0.850 -1.493 11.612 1.00 87.94 88 PRO A N 1
ATOM 672 C CA . PRO A 1 88 ? 2.264 -1.868 11.630 1.00 87.94 88 PRO A CA 1
ATOM 673 C C . PRO A 1 88 ? 2.502 -3.364 11.371 1.00 87.94 88 PRO A C 1
ATOM 675 O O . PRO A 1 88 ? 3.468 -3.728 10.705 1.00 87.94 88 PRO A O 1
ATOM 678 N N . CYS A 1 89 ? 1.600 -4.234 11.838 1.00 87.25 89 CYS A N 1
ATOM 679 C CA . CYS A 1 89 ? 1.681 -5.678 11.610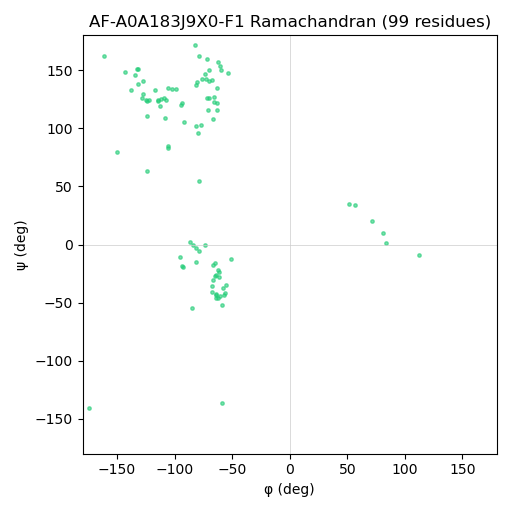 1.00 87.25 89 CYS A CA 1
ATOM 680 C C . CYS A 1 89 ? 1.503 -6.077 10.136 1.00 87.25 89 CYS A C 1
ATOM 682 O O . CYS A 1 89 ? 2.138 -7.041 9.698 1.00 87.25 89 CYS A O 1
ATOM 684 N N . ASP A 1 90 ? 0.723 -5.307 9.375 1.00 90.25 90 ASP A N 1
ATOM 685 C CA . ASP A 1 90 ? 0.359 -5.591 7.980 1.00 90.25 90 ASP A CA 1
ATOM 686 C C . ASP A 1 90 ? 1.317 -4.934 6.982 1.00 90.25 90 ASP A C 1
ATOM 688 O O . ASP A 1 90 ? 1.393 -5.333 5.822 1.00 90.25 90 ASP A O 1
ATOM 692 N N . THR A 1 91 ? 2.060 -3.918 7.426 1.00 93.06 91 THR A N 1
ATOM 693 C CA . THR A 1 91 ? 2.908 -3.115 6.544 1.00 93.06 91 THR A CA 1
ATOM 694 C C . THR A 1 91 ? 4.050 -3.956 5.973 1.00 93.06 91 THR A C 1
ATOM 696 O O . THR A 1 91 ? 4.845 -4.536 6.718 1.00 93.06 91 THR A O 1
ATOM 699 N N . ARG A 1 92 ? 4.148 -4.031 4.643 1.00 96.12 92 ARG A N 1
ATOM 700 C CA . ARG A 1 92 ? 5.168 -4.807 3.914 1.00 96.12 92 ARG A CA 1
ATOM 701 C C . ARG A 1 92 ? 5.603 -4.062 2.657 1.00 96.12 92 ARG A C 1
ATOM 703 O O . ARG A 1 92 ? 4.796 -3.366 2.053 1.00 96.12 92 ARG A O 1
ATOM 710 N N . ALA A 1 93 ? 6.856 -4.236 2.249 1.00 96.50 93 ALA A N 1
ATOM 711 C CA . ALA A 1 93 ? 7.386 -3.697 1.001 1.00 96.50 93 ALA A CA 1
ATOM 712 C C . ALA A 1 93 ? 8.139 -4.792 0.239 1.00 96.50 93 ALA A C 1
ATOM 714 O O . ALA A 1 93 ? 8.893 -5.563 0.834 1.00 96.50 93 ALA A O 1
ATOM 715 N N . TYR A 1 94 ? 7.937 -4.842 -1.072 1.00 97.31 94 TYR A N 1
ATOM 716 C CA . TYR A 1 94 ? 8.571 -5.775 -1.992 1.00 97.31 94 TYR A CA 1
ATOM 717 C C . TYR A 1 94 ? 9.088 -5.007 -3.201 1.00 97.31 94 TYR A C 1
ATOM 719 O O . TYR A 1 94 ? 8.524 -3.989 -3.599 1.00 97.31 94 TYR A O 1
ATOM 727 N N . ARG A 1 95 ? 10.156 -5.519 -3.803 1.00 96.50 95 ARG A N 1
ATOM 728 C CA . ARG A 1 95 ? 10.780 -4.936 -4.986 1.00 96.50 95 ARG A CA 1
ATOM 729 C C . ARG A 1 95 ? 11.139 -6.052 -5.954 1.00 96.50 95 ARG A C 1
ATOM 731 O O . ARG A 1 95 ? 11.722 -7.054 -5.543 1.00 96.50 95 ARG A O 1
ATOM 738 N N . THR A 1 96 ? 10.801 -5.887 -7.229 1.00 96.44 96 THR A N 1
ATOM 739 C CA . THR A 1 96 ? 11.241 -6.820 -8.274 1.00 96.44 96 THR A CA 1
ATOM 740 C C . THR A 1 96 ? 12.731 -6.649 -8.555 1.00 96.44 96 THR A C 1
ATOM 742 O O . THR A 1 96 ? 13.308 -5.587 -8.312 1.00 96.44 96 THR A O 1
ATOM 745 N N . ALA A 1 97 ? 13.362 -7.663 -9.145 1.00 93.44 97 ALA A N 1
ATOM 746 C CA . ALA A 1 97 ? 14.671 -7.465 -9.754 1.00 93.44 97 ALA A CA 1
ATOM 747 C C . ALA A 1 97 ? 14.590 -6.396 -10.857 1.00 93.44 97 ALA A C 1
ATOM 749 O O . ALA A 1 97 ? 13.554 -6.226 -11.513 1.00 93.44 97 ALA A O 1
ATOM 750 N N . THR A 1 98 ? 15.692 -5.681 -11.060 1.00 89.19 98 THR A N 1
ATOM 751 C CA . THR A 1 98 ? 15.832 -4.752 -12.180 1.00 89.19 98 THR A CA 1
ATOM 752 C C . THR A 1 98 ? 15.817 -5.526 -13.486 1.00 89.19 98 THR A C 1
ATOM 754 O O . THR A 1 98 ? 16.621 -6.436 -13.684 1.00 89.19 98 THR A O 1
ATOM 757 N N . VAL A 1 99 ? 14.939 -5.131 -14.406 1.00 84.38 99 VAL A N 1
ATOM 758 C CA . VAL A 1 99 ? 14.975 -5.654 -15.772 1.00 84.38 99 VAL A CA 1
ATOM 759 C C . VAL A 1 99 ? 16.072 -4.906 -16.523 1.00 84.38 99 VAL A C 1
ATOM 761 O O . VAL A 1 99 ? 15.865 -3.790 -17.000 1.00 84.38 99 VAL A O 1
ATOM 764 N N . CYS A 1 100 ? 17.264 -5.497 -16.578 1.00 73.50 100 CYS A N 1
ATOM 765 C CA . CYS A 1 100 ? 18.356 -5.005 -17.412 1.00 73.50 100 CYS A CA 1
ATOM 766 C C . CYS A 1 100 ? 18.158 -5.491 -18.853 1.00 73.50 100 CYS A C 1
ATOM 768 O O . CYS A 1 100 ? 17.804 -6.648 -19.078 1.00 73.50 100 CYS A O 1
ATOM 770 N N . LYS A 1 101 ? 18.390 -4.601 -19.817 1.00 57.75 101 LYS A N 1
ATOM 771 C CA . LYS A 1 101 ? 18.638 -4.969 -21.213 1.00 57.75 101 LYS A CA 1
ATOM 772 C C . LYS A 1 101 ? 20.121 -4.853 -21.503 1.00 57.75 101 LYS A C 1
ATOM 774 O O . LYS A 1 101 ? 20.722 -3.894 -20.970 1.00 57.75 101 LYS A O 1
#

pLDDT: mean 84.49, std 11.92, range [47.5, 97.31]

Mean predicted aligned error: 7.43 Å

InterPro domains:
  IPR001192 Phosphoinositide phospholipase C family [PTHR10336] (9-99)
  IPR001711 Phospholipase C, phosphatidylinositol-specific, Y domain [PF00387] (9-34)
  IPR001711 Phospholipase C, phosphatidylinositol-specific, Y domain [PS50008] (1-35)
  IPR017946 PLC-like phosphodiesterase, TIM beta/alpha-barrel domain superfamily [G3DSA:3.20.20.190] (1-47)
  IPR017946 PLC-l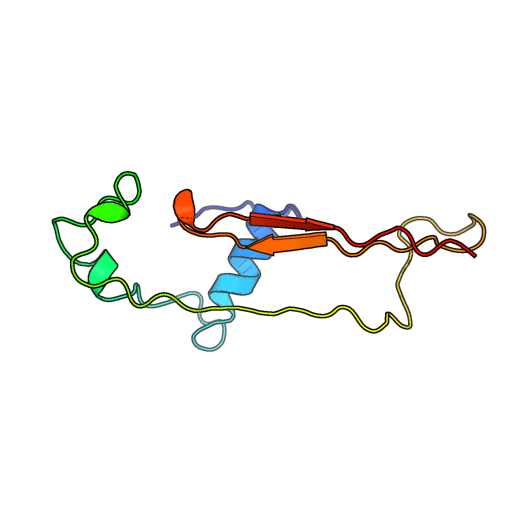ike phosphodiesterase, TIM beta/alpha-barrel domain superfamily [SSF51695] (8-43)
  IPR035892 C2 domain superfamily [G3DSA:2.60.40.150] (49-101)

Secondary structure (DSSP, 8-state):
-----TT---HHHHHHHHHHTGGGGSS--PPPGGGGSTT--TT-GGG-SS--------------S---SSTTSSS-----EEEE-SSTTT-EEEEPPP---

Nearest PDB structures (foldseek):
  8qo9-assembly1_A  TM=2.080E-01  e=8.776E+00  Homo sapiens

Organism: NCBI:txid241478

Sequence (101 aa):
MLLANGLFQDKYMQLNQGRFLANGGCGYVLKPEFMLQENYDPSKPQALANPNPVILTIEIIAGRHLSRKEKGKGIASPVVDIEVIGLPCDTRAYRTATVCK

Radius of gyration: 18.36 Å; Cα contacts (8 Å, |Δi|>4): 67; chains: 1; bounding box: 37×35×46 Å

Solvent-accessible surface area (backbone atoms only — not comparable to full-atom values): 7193 Å² total; per-residue (Å²): 132,90,86,59,68,90,86,50,95,43,72,66,38,54,51,50,52,60,59,34,50,43,75,81,51,72,76,58,72,85,75,59,73,70,75,70,42,91,83,59,45,80,92,44,68,86,68,52,92,76,81,80,84,80,90,85,86,86,82,90,85,82,86,75,90,76,82,69,95,67,89,85,66,82,87,80,62,56,64,53,78,47,73,46,85,70,50,79,91,63,46,45,77,49,70,53,75,68,48,75,130